Protein AF-A0AAW1B066-F1 (afdb_monomer_lite)

Foldseek 3Di:
DDDDDDDPDPPPPPPPPCDVVVVLVVQQLVLLVLVLVVVPVDVVCVVDPVSVLLSSLVSLLVCLVVCARARPVHRVDGSLPPDPPPDDPPLSNLVSVLVNLLSQLCNLPVCCSVDPPDDDPDPPSVVSNVVSVVVSVVSCVVCVVSVVVVVVVVVVSRVVVVVVVVVVVD

Organism: Crotalus adamanteus (NCBI:txid8729)

Sequence (170 aa):
MKIDSTPGSHEASKVSIRSKNCSIAFNLLQTILLWCCEIHHGKEDWETLLSSLKILLGLLKHTLAKKHLPHYFLQPLNIFNKQYKTSNHIHQPLSLEVLAHEVSAMLADATAYLVPGHESAGCSVNQDYEEKATALREYKERHWEELRELKRMEDERMYKEVETTEEKTL

InterPro domains:
  IPR046906 Mab-21-like, HhH/H2TH-like domain [PF20266] (21-86)

Secondary structure (DSSP, 8-state):
---------SSTTTTS---TTHHHHHHHHHHHHHHHHHH---GGGGSSHHHHHHHHHHHHHHHHHTT--B-SS-TT-BGGG---TTS-TTHHHHHHHHHHHHHHHHHH-HHHHHSTT---S-TTHHHHHHHHHHHHHHHHHHTHHHHHHHHHHHHHHHHHHHHHHHGGG-

Radius of gyration: 20.94 Å; chains: 1; bounding box: 61×47×55 Å

Structure (mmCIF, N/CA/C/O backbone):
data_AF-A0AAW1B066-F1
#
_entry.id   AF-A0AAW1B066-F1
#
loop_
_atom_site.group_PDB
_atom_site.id
_atom_site.type_symbol
_atom_site.label_atom_id
_atom_site.label_alt_id
_atom_site.label_comp_id
_atom_site.label_asym_id
_atom_site.label_entity_id
_atom_site.label_seq_id
_atom_site.pdbx_PDB_ins_code
_atom_site.Cartn_x
_atom_site.Cartn_y
_atom_site.Cartn_z
_atom_site.occupancy
_atom_site.B_iso_or_equiv
_atom_site.auth_seq_id
_atom_site.auth_comp_id
_atom_site.auth_asym_id
_atom_site.auth_atom_id
_atom_site.pdbx_PDB_model_num
ATOM 1 N N . MET A 1 1 ? 50.890 16.191 35.967 1.00 37.56 1 MET A N 1
ATOM 2 C CA . MET A 1 1 ? 49.674 16.531 36.730 1.00 37.56 1 MET A CA 1
ATOM 3 C C . MET A 1 1 ? 48.490 16.048 35.902 1.00 37.56 1 MET A C 1
ATOM 5 O O . MET A 1 1 ? 48.287 16.558 34.810 1.00 37.56 1 MET A O 1
ATOM 9 N N . LYS A 1 2 ? 47.834 14.968 36.346 1.00 42.00 2 LYS A N 1
ATOM 10 C CA . LYS A 1 2 ? 46.528 14.507 35.841 1.00 42.00 2 LYS A CA 1
ATOM 11 C C . LYS A 1 2 ? 45.476 15.544 36.222 1.00 42.00 2 LYS A C 1
ATOM 13 O O . LYS A 1 2 ? 45.529 15.937 37.382 1.00 42.00 2 LYS A O 1
ATOM 18 N N . ILE A 1 3 ? 44.529 15.855 35.332 1.00 39.19 3 ILE A N 1
ATOM 19 C CA . ILE A 1 3 ? 43.082 15.804 35.618 1.00 39.19 3 ILE A CA 1
ATOM 20 C C . ILE A 1 3 ? 42.357 15.409 34.319 1.00 39.19 3 ILE A C 1
ATOM 22 O O . ILE A 1 3 ? 42.585 16.000 33.266 1.00 39.19 3 ILE A O 1
ATOM 26 N N . ASP A 1 4 ? 41.542 14.362 34.437 1.00 39.16 4 ASP A N 1
ATOM 27 C CA . ASP A 1 4 ? 40.563 13.849 33.480 1.00 39.16 4 ASP A CA 1
ATOM 28 C C . ASP A 1 4 ? 39.515 14.893 33.066 1.00 39.16 4 ASP A C 1
ATOM 30 O O . ASP A 1 4 ? 39.185 15.770 33.860 1.00 39.16 4 ASP A O 1
ATOM 34 N N . SER A 1 5 ? 38.898 14.720 31.890 1.00 33.94 5 SER A N 1
ATOM 35 C CA . SER A 1 5 ? 37.462 14.989 31.672 1.00 33.94 5 SER A CA 1
ATOM 36 C C . SER A 1 5 ? 36.958 14.367 30.358 1.00 33.94 5 SER A C 1
ATOM 38 O O . SER A 1 5 ? 37.071 14.950 29.287 1.00 33.94 5 SER A O 1
ATOM 40 N N . THR A 1 6 ? 36.367 13.178 30.514 1.00 38.00 6 THR A N 1
ATOM 41 C CA . THR A 1 6 ? 35.085 12.738 29.921 1.00 38.00 6 THR A CA 1
ATOM 42 C C . THR A 1 6 ? 35.004 12.418 28.411 1.00 38.00 6 THR A C 1
ATOM 44 O O . THR A 1 6 ? 35.044 13.320 27.576 1.00 38.00 6 THR A O 1
ATOM 47 N N . PRO A 1 7 ? 34.727 11.151 28.025 1.00 37.75 7 PRO A N 1
ATOM 48 C CA . PRO A 1 7 ? 34.249 10.807 26.691 1.00 37.75 7 PRO A CA 1
ATOM 49 C C . PRO A 1 7 ? 32.730 11.030 26.651 1.00 37.75 7 PRO A C 1
ATOM 51 O O . PRO A 1 7 ? 31.969 10.298 27.276 1.00 37.75 7 PRO A O 1
ATOM 54 N N . GLY A 1 8 ? 32.270 12.067 25.956 1.00 38.50 8 GLY A N 1
ATOM 55 C CA . GLY A 1 8 ? 30.851 12.425 25.978 1.00 38.50 8 GLY A CA 1
ATOM 56 C C . GLY A 1 8 ? 30.411 13.251 24.780 1.00 38.50 8 GLY A C 1
ATOM 57 O O . GLY A 1 8 ? 30.070 14.415 24.939 1.00 38.50 8 GLY A O 1
ATOM 58 N N . SER A 1 9 ? 30.427 12.671 23.577 1.00 35.28 9 SER A N 1
ATOM 59 C CA . SER A 1 9 ? 29.613 13.174 22.447 1.00 35.28 9 SER A CA 1
ATOM 60 C C . SER A 1 9 ? 29.533 12.237 21.235 1.00 35.28 9 SER A C 1
ATOM 62 O O . SER A 1 9 ? 29.111 12.649 20.161 1.00 35.28 9 SER A O 1
ATOM 64 N N . HIS A 1 10 ? 29.898 10.959 21.372 1.00 34.88 10 HIS A N 1
ATOM 65 C CA . HIS A 1 10 ? 29.869 10.016 20.244 1.00 34.88 10 HIS A CA 1
ATOM 66 C C . HIS A 1 10 ? 28.492 9.390 19.948 1.00 34.88 10 HIS A C 1
ATOM 68 O O . HIS A 1 10 ? 28.375 8.611 19.003 1.00 34.88 10 HIS A O 1
ATOM 74 N N . GLU A 1 11 ? 27.437 9.747 20.687 1.00 32.62 11 GLU A N 1
ATOM 75 C CA . GLU A 1 11 ? 26.106 9.140 20.500 1.00 32.6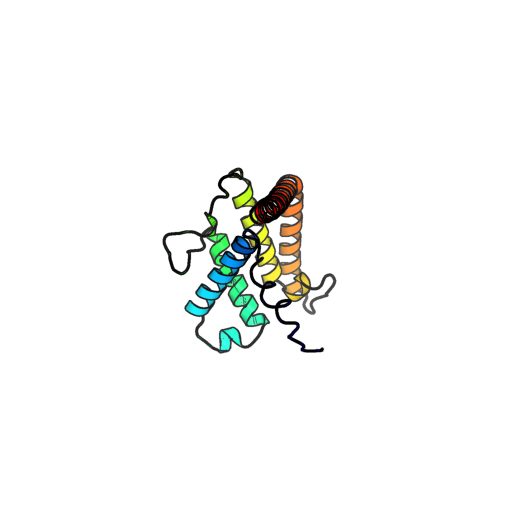2 11 GLU A CA 1
ATOM 76 C C . GLU A 1 11 ? 24.962 10.119 20.221 1.00 32.62 11 GLU A C 1
ATOM 78 O O . GLU A 1 11 ? 23.951 9.707 19.658 1.00 32.62 11 GLU A O 1
ATOM 83 N N . ALA A 1 12 ? 25.106 11.416 20.507 1.00 32.03 12 ALA A N 1
ATOM 84 C CA . ALA A 1 12 ? 23.981 12.348 20.373 1.00 32.03 12 ALA A CA 1
ATOM 85 C C . ALA A 1 12 ? 23.703 12.804 18.926 1.00 32.03 12 ALA A C 1
ATOM 87 O O . ALA A 1 12 ? 22.581 13.193 18.611 1.00 32.03 12 ALA A O 1
ATOM 88 N N . SER A 1 13 ? 24.677 12.708 18.017 1.00 31.98 13 SER A N 1
ATOM 89 C CA . SER A 1 13 ? 24.518 13.210 16.639 1.00 31.98 13 SER A CA 1
ATOM 90 C C . SER A 1 13 ? 24.154 12.135 15.611 1.00 31.98 13 SER A C 1
ATOM 92 O O . SER A 1 13 ? 23.988 12.441 14.433 1.00 31.98 13 SER A O 1
ATOM 94 N N . LYS A 1 14 ? 23.955 10.879 16.036 1.00 34.62 14 LYS A N 1
ATOM 95 C CA . LYS A 1 14 ? 23.542 9.777 15.143 1.00 34.62 14 LYS A CA 1
ATOM 96 C C . LYS A 1 14 ? 22.073 9.832 14.703 1.00 34.62 14 LYS A C 1
ATOM 98 O O . LYS A 1 14 ? 21.655 9.003 13.903 1.00 34.62 14 LYS A O 1
ATOM 103 N N . VAL A 1 15 ? 21.278 10.781 15.198 1.00 35.81 15 VAL A N 1
ATOM 104 C CA . VAL A 1 15 ? 19.809 10.718 15.070 1.00 35.81 15 VAL A CA 1
ATOM 105 C C . VAL A 1 15 ? 19.238 11.629 13.974 1.00 35.81 15 VAL A C 1
ATOM 107 O O . VAL A 1 15 ? 18.096 11.443 13.565 1.00 35.81 15 VAL A O 1
ATOM 110 N N . SER A 1 16 ? 20.014 12.559 13.409 1.00 39.66 16 SER A N 1
ATOM 111 C CA . SER A 1 16 ? 19.471 13.569 12.482 1.00 39.66 16 SER A CA 1
ATOM 112 C C . SER A 1 16 ? 19.943 13.434 11.029 1.00 39.66 16 SER A C 1
ATOM 114 O O . SER A 1 16 ? 20.050 14.429 10.316 1.00 39.66 16 SER A O 1
ATOM 116 N N . ILE A 1 17 ? 20.198 12.207 10.568 1.00 39.88 17 ILE A N 1
ATOM 117 C CA . ILE A 1 17 ? 20.490 11.897 9.158 1.00 39.88 17 ILE A CA 1
ATOM 118 C C . ILE A 1 17 ? 19.451 10.883 8.671 1.00 39.88 17 ILE A C 1
ATOM 120 O O . ILE A 1 17 ? 19.750 9.739 8.345 1.00 39.88 17 ILE A O 1
ATOM 124 N N . ARG A 1 18 ? 18.174 11.280 8.674 1.00 34.75 18 ARG A N 1
ATOM 125 C CA . ARG A 1 18 ? 17.115 10.522 7.999 1.00 34.75 18 ARG A CA 1
ATOM 126 C C . ARG A 1 18 ? 16.793 11.238 6.692 1.00 34.75 18 ARG A C 1
ATOM 128 O O . ARG A 1 18 ? 16.022 12.191 6.673 1.00 34.75 18 ARG A O 1
ATOM 135 N N . SER A 1 19 ? 17.484 10.783 5.645 1.00 37.19 19 SER A N 1
ATOM 136 C CA . SER A 1 19 ? 17.321 11.082 4.213 1.00 37.19 19 SER A CA 1
ATOM 137 C C . SER A 1 19 ? 15.940 11.647 3.847 1.00 37.19 19 SER A C 1
ATOM 139 O O . SER A 1 19 ? 14.900 11.077 4.195 1.00 37.19 19 SER A O 1
ATOM 141 N N . LYS A 1 20 ? 15.913 12.760 3.103 1.00 41.53 20 LYS A N 1
ATOM 142 C CA . LYS A 1 20 ? 14.676 13.452 2.701 1.00 41.53 20 LYS A CA 1
ATOM 143 C C . LYS A 1 20 ? 13.821 12.642 1.720 1.00 41.53 20 LYS A C 1
ATOM 145 O O . LYS A 1 20 ? 12.664 12.993 1.509 1.00 41.53 20 LYS A O 1
ATOM 150 N N . ASN A 1 21 ? 14.306 11.508 1.220 1.00 42.56 21 ASN A N 1
ATOM 151 C CA . ASN A 1 21 ? 13.492 10.585 0.428 1.00 42.56 21 ASN A CA 1
ATOM 152 C C . ASN A 1 21 ? 12.981 9.388 1.233 1.00 42.56 21 ASN A C 1
ATOM 154 O O . ASN A 1 21 ? 11.839 8.965 1.036 1.00 42.56 21 ASN A O 1
ATOM 158 N N . CYS A 1 22 ? 13.719 8.975 2.272 1.00 41.47 22 CYS A N 1
ATOM 159 C CA . CYS A 1 22 ? 13.106 8.296 3.412 1.00 41.47 22 CYS A CA 1
ATOM 160 C C . CYS A 1 22 ? 11.948 9.142 3.955 1.00 41.47 22 CYS A C 1
ATOM 162 O O . CYS A 1 22 ? 10.942 8.571 4.336 1.00 41.47 22 CYS A O 1
ATOM 164 N N . SER A 1 23 ? 12.027 10.480 3.903 1.00 45.62 23 SER A N 1
ATOM 165 C CA . SER A 1 23 ? 10.920 11.361 4.292 1.00 45.62 23 SER A CA 1
ATOM 166 C C . SER A 1 23 ? 9.656 11.152 3.453 1.00 45.62 23 SER A C 1
ATOM 168 O O . SER A 1 23 ? 8.590 11.263 4.023 1.00 45.62 23 SER A O 1
ATOM 170 N N . ILE A 1 24 ? 9.675 10.801 2.159 1.00 50.91 24 ILE A N 1
ATOM 171 C CA . ILE 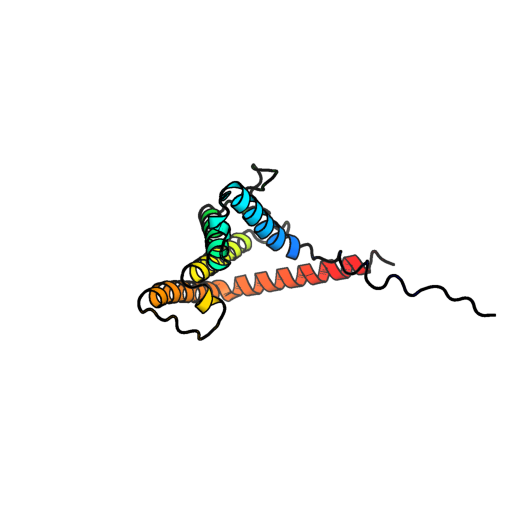A 1 24 ? 8.412 10.617 1.402 1.00 50.91 24 ILE A CA 1
ATOM 172 C C . ILE A 1 24 ? 7.705 9.321 1.812 1.00 50.91 24 ILE A C 1
ATOM 174 O O . ILE A 1 24 ? 6.533 9.369 2.183 1.00 50.91 24 ILE A O 1
ATOM 178 N N . ALA A 1 25 ? 8.415 8.189 1.812 1.00 58.47 25 ALA A N 1
ATOM 179 C CA . ALA A 1 25 ? 7.869 6.913 2.285 1.00 58.47 25 ALA A CA 1
ATOM 180 C C . ALA A 1 25 ? 7.496 6.974 3.779 1.00 58.47 25 ALA A C 1
ATOM 182 O O . ALA A 1 25 ? 6.455 6.465 4.190 1.00 58.47 25 ALA A O 1
ATOM 183 N N . PHE A 1 26 ? 8.305 7.667 4.584 1.00 60.44 26 PHE A N 1
ATOM 184 C CA . PHE A 1 26 ? 8.040 7.914 5.999 1.00 60.44 26 PHE A CA 1
ATOM 185 C C . PHE A 1 26 ? 6.828 8.826 6.205 1.00 60.44 26 PHE A C 1
ATOM 187 O O . PHE A 1 26 ? 5.954 8.462 6.977 1.00 60.44 26 PHE A O 1
ATOM 194 N N . ASN A 1 27 ? 6.703 9.940 5.478 1.00 69.19 27 ASN A N 1
ATOM 195 C CA . ASN A 1 27 ? 5.554 10.850 5.568 1.00 69.19 27 ASN A CA 1
ATOM 196 C C . ASN A 1 27 ? 4.263 10.161 5.104 1.00 69.19 27 ASN A C 1
ATOM 198 O O . ASN A 1 27 ? 3.197 10.416 5.662 1.00 69.19 27 ASN A O 1
ATOM 202 N N . LEU A 1 28 ? 4.345 9.288 4.093 1.00 79.69 28 LEU A N 1
ATOM 203 C CA . LEU A 1 28 ? 3.215 8.503 3.598 1.00 79.69 28 LEU A CA 1
ATOM 204 C C . LEU A 1 28 ? 2.745 7.511 4.665 1.00 79.69 28 LEU A C 1
ATOM 206 O O . LEU A 1 28 ? 1.573 7.535 5.034 1.00 79.69 28 LEU A O 1
ATOM 210 N N . LEU A 1 29 ? 3.658 6.711 5.223 1.00 83.38 29 LEU A N 1
ATOM 211 C CA . LEU A 1 29 ? 3.329 5.758 6.284 1.00 83.38 29 LEU A CA 1
ATOM 212 C C . LEU A 1 29 ? 2.839 6.462 7.555 1.00 83.38 29 LEU A C 1
ATOM 214 O O . LEU A 1 29 ? 1.850 6.039 8.142 1.00 83.38 29 LEU A O 1
ATOM 218 N N . GLN A 1 30 ? 3.482 7.561 7.956 1.00 86.56 30 GLN A N 1
ATOM 219 C CA . GLN A 1 30 ? 3.042 8.382 9.083 1.00 86.56 30 GLN A CA 1
ATOM 220 C C . GLN A 1 30 ? 1.632 8.926 8.869 1.00 86.56 30 GLN A C 1
ATOM 222 O O . GLN A 1 30 ? 0.814 8.863 9.778 1.00 86.56 30 GLN A O 1
ATOM 227 N N . THR A 1 31 ? 1.325 9.432 7.673 1.00 88.69 31 THR A N 1
ATOM 228 C CA . THR A 1 31 ? -0.011 9.964 7.386 1.00 88.69 31 THR A CA 1
ATOM 229 C C . THR A 1 31 ? -1.064 8.861 7.398 1.00 88.69 31 THR A C 1
ATOM 231 O O . THR A 1 31 ? -2.136 9.062 7.957 1.00 88.69 31 THR A O 1
ATOM 234 N N . ILE A 1 32 ? -0.756 7.686 6.843 1.00 91.06 32 ILE A N 1
ATOM 235 C CA . ILE A 1 32 ? -1.637 6.515 6.916 1.00 91.06 32 ILE A CA 1
ATOM 236 C C . ILE A 1 32 ? -1.871 6.095 8.370 1.00 91.06 32 ILE A C 1
ATOM 238 O O . ILE A 1 32 ? -3.017 5.897 8.751 1.00 91.06 32 ILE A O 1
ATOM 242 N N . LEU A 1 33 ? -0.822 6.027 9.194 1.00 90.81 33 LEU A N 1
ATOM 243 C CA . LEU A 1 33 ? -0.940 5.700 10.619 1.00 90.81 33 LEU A CA 1
ATOM 244 C C . LEU A 1 33 ? -1.839 6.694 11.357 1.00 90.81 33 LEU A C 1
ATOM 246 O O . LEU A 1 33 ? -2.733 6.277 12.085 1.00 90.81 33 LEU A O 1
ATOM 250 N N . LEU A 1 34 ? -1.634 7.996 11.138 1.00 91.69 34 LEU A N 1
ATOM 251 C CA . LEU A 1 34 ? -2.451 9.041 11.755 1.00 91.69 34 LEU A CA 1
ATOM 252 C C . LEU A 1 34 ? -3.930 8.897 11.370 1.00 91.69 34 LEU A C 1
ATOM 254 O O . LEU A 1 34 ? -4.792 8.918 12.243 1.00 91.69 34 LEU A O 1
ATOM 258 N N . TRP A 1 35 ? -4.225 8.674 10.087 1.00 92.75 35 TRP A N 1
ATOM 259 C CA . TRP A 1 35 ? -5.597 8.433 9.638 1.00 92.75 35 TRP A CA 1
ATOM 260 C C . TRP A 1 35 ? -6.186 7.131 10.174 1.00 92.75 35 TRP A C 1
ATOM 262 O O . TRP A 1 35 ? -7.360 7.108 10.526 1.00 92.75 35 TRP A O 1
ATOM 272 N N . CYS A 1 36 ? -5.409 6.051 10.266 1.00 91.56 36 CYS A N 1
ATOM 273 C CA . CYS A 1 36 ? -5.912 4.821 10.862 1.00 91.56 36 CYS A CA 1
ATOM 274 C C . CYS A 1 36 ? -6.271 5.023 12.335 1.00 91.56 36 CYS A C 1
ATOM 276 O O . CYS A 1 36 ? -7.330 4.562 12.738 1.00 91.56 36 CYS A O 1
ATOM 278 N N . CYS A 1 37 ? -5.451 5.731 13.117 1.00 89.31 37 CYS A N 1
ATOM 279 C CA . CYS A 1 37 ? -5.777 6.054 14.509 1.00 89.31 37 CYS A CA 1
ATOM 280 C C . CYS A 1 37 ? -7.038 6.927 14.625 1.00 89.31 37 CYS A C 1
ATOM 282 O O . CYS A 1 37 ? -7.823 6.742 15.547 1.00 89.31 37 CYS A O 1
ATOM 284 N N . GLU A 1 38 ? -7.250 7.849 13.681 1.00 89.50 38 GLU A N 1
ATOM 285 C CA . GLU A 1 38 ? -8.439 8.711 13.630 1.00 89.50 38 GLU A CA 1
ATOM 286 C C . GLU A 1 38 ? -9.713 7.952 13.212 1.00 89.50 38 GLU A C 1
ATOM 288 O O . GLU A 1 38 ? -10.815 8.366 13.556 1.00 89.50 38 GLU A O 1
ATOM 293 N N . ILE A 1 39 ? -9.598 6.846 12.472 1.00 89.94 39 ILE A N 1
ATOM 294 C CA . ILE A 1 39 ? -10.750 6.048 12.011 1.00 89.94 39 ILE A CA 1
ATOM 295 C C . ILE A 1 39 ? -11.045 4.882 12.968 1.00 89.94 39 ILE A C 1
ATOM 297 O O . ILE A 1 39 ? -12.206 4.568 13.222 1.00 89.94 39 ILE A O 1
ATOM 301 N N . HIS A 1 40 ? -10.003 4.248 13.507 1.00 86.56 40 HIS A N 1
ATOM 302 C CA . HIS A 1 40 ? -10.070 3.029 14.314 1.00 86.56 40 HIS A CA 1
ATOM 303 C C . HIS A 1 40 ? -9.669 3.324 15.759 1.00 86.56 40 HIS A C 1
ATOM 305 O O . HIS A 1 40 ? -8.497 3.258 16.132 1.00 86.56 40 HIS A O 1
ATOM 311 N N . HIS A 1 41 ? -10.660 3.684 16.575 1.00 82.75 41 HIS A N 1
ATOM 312 C CA . HIS A 1 41 ? -10.454 4.070 17.978 1.00 82.75 41 HIS A CA 1
ATOM 313 C C . HIS A 1 41 ? -10.523 2.868 18.929 1.00 82.75 41 HIS A C 1
ATOM 315 O O . HIS A 1 41 ? -10.167 2.979 20.102 1.00 82.75 41 HIS A O 1
ATOM 321 N N . GLY A 1 42 ? -11.011 1.721 18.447 1.00 82.88 42 GLY A N 1
ATOM 322 C CA . GLY A 1 42 ? -11.185 0.521 19.251 1.00 82.88 42 GLY A CA 1
ATOM 323 C C . GLY A 1 42 ? -9.844 -0.127 19.571 1.00 82.88 42 GLY A C 1
ATOM 324 O O . GLY A 1 42 ? -9.013 -0.334 18.697 1.00 82.88 42 GLY A O 1
ATOM 325 N N . LYS A 1 43 ? -9.625 -0.517 20.829 1.00 79.88 43 LYS A N 1
ATOM 326 C CA . LYS A 1 43 ? -8.429 -1.294 21.198 1.00 79.88 43 LYS A CA 1
ATOM 327 C C . LYS A 1 43 ? -8.377 -2.647 20.473 1.00 79.88 43 LYS A C 1
ATOM 329 O O . LYS A 1 43 ? -7.293 -3.130 20.167 1.00 79.88 43 LYS A O 1
ATOM 334 N N . GLU A 1 44 ? -9.545 -3.220 20.194 1.00 81.69 44 GLU A N 1
ATOM 335 C CA . GLU A 1 44 ? -9.730 -4.483 19.468 1.00 81.69 44 GLU A CA 1
ATOM 336 C C . GLU A 1 44 ? -9.166 -4.414 18.038 1.00 81.69 44 GLU A C 1
ATOM 338 O O . GLU A 1 44 ? -8.558 -5.371 17.560 1.00 81.69 44 GLU A O 1
ATOM 343 N N . ASP A 1 45 ? -9.263 -3.248 17.390 1.00 79.56 45 ASP A N 1
ATOM 344 C CA . ASP A 1 45 ? -8.716 -3.006 16.050 1.00 79.56 45 ASP A CA 1
ATOM 345 C C . ASP A 1 45 ? -7.183 -3.191 16.017 1.00 79.56 45 ASP A C 1
ATOM 347 O O . ASP A 1 45 ? -6.609 -3.678 15.041 1.00 79.56 45 ASP A O 1
ATOM 351 N N . TRP A 1 46 ? -6.520 -2.871 17.130 1.00 86.88 46 TRP A N 1
ATOM 352 C CA . TRP A 1 46 ? -5.063 -2.865 17.281 1.00 86.88 46 TRP A CA 1
ATOM 353 C C . TRP A 1 46 ? -4.530 -4.025 18.127 1.00 86.88 46 TRP A C 1
ATOM 355 O O . TRP A 1 46 ? -3.351 -4.049 18.481 1.00 86.88 46 TRP A O 1
ATOM 365 N N . GLU A 1 47 ? -5.386 -4.984 18.483 1.00 88.88 47 GLU A N 1
ATOM 366 C CA . GLU A 1 47 ? -5.056 -6.022 19.464 1.00 88.88 47 GLU A CA 1
ATOM 367 C C . GLU A 1 47 ? -3.964 -6.973 18.969 1.00 88.88 47 GLU A C 1
ATOM 369 O O . GLU A 1 47 ? -3.094 -7.393 19.734 1.00 88.88 47 GLU A O 1
ATOM 374 N N . THR A 1 48 ? -3.981 -7.293 17.674 1.00 89.81 48 THR A N 1
ATOM 375 C CA . THR A 1 48 ? -2.987 -8.177 17.064 1.00 89.81 48 THR A CA 1
ATOM 376 C C . THR A 1 48 ? -2.204 -7.461 15.975 1.00 89.81 48 THR A C 1
ATOM 378 O O . THR A 1 48 ? -2.709 -6.559 15.298 1.00 89.81 48 THR A O 1
ATOM 381 N N . LEU A 1 49 ? -0.965 -7.910 15.757 1.00 88.50 49 LEU A N 1
ATOM 382 C CA . LEU A 1 49 ? -0.129 -7.414 14.665 1.00 88.50 49 LEU A CA 1
ATOM 383 C C . LEU A 1 49 ? -0.804 -7.624 13.301 1.00 88.50 49 LEU A C 1
ATOM 385 O O . LEU A 1 49 ? -0.762 -6.735 12.455 1.00 88.50 49 LEU A O 1
ATOM 389 N N . LEU A 1 50 ? -1.460 -8.771 13.098 1.00 86.19 50 LEU A N 1
ATOM 390 C CA . LEU A 1 50 ? -2.138 -9.084 11.841 1.00 86.19 50 LEU A CA 1
ATOM 391 C C . LEU A 1 50 ? -3.363 -8.187 11.617 1.00 86.19 50 LEU A C 1
ATOM 393 O O . LEU A 1 50 ? -3.556 -7.703 10.504 1.00 86.19 50 LEU A O 1
ATOM 397 N N . SER A 1 51 ? -4.165 -7.937 12.656 1.00 86.81 51 SER A N 1
ATOM 398 C CA . SER A 1 51 ? -5.306 -7.010 12.592 1.00 86.81 51 SER A CA 1
ATOM 399 C C . SER A 1 51 ? -4.836 -5.590 12.273 1.00 86.81 51 SER A C 1
ATOM 401 O O . SER A 1 51 ? -5.318 -4.977 11.321 1.00 86.81 51 SER A O 1
ATOM 403 N N . SER A 1 52 ? -3.805 -5.127 12.986 1.00 90.88 52 SER A N 1
ATOM 404 C CA . SER A 1 52 ? -3.189 -3.813 12.779 1.00 90.88 52 SER A CA 1
ATOM 405 C C . SER A 1 52 ? -2.669 -3.655 11.348 1.00 90.88 52 SER A C 1
ATOM 407 O O . SER A 1 52 ? -2.911 -2.645 10.688 1.00 90.88 52 SER A O 1
ATOM 409 N N . LEU A 1 53 ? -1.987 -4.682 10.830 1.00 89.94 53 LEU A N 1
ATOM 410 C CA . LEU A 1 53 ? -1.474 -4.695 9.464 1.00 89.94 53 LEU A CA 1
ATOM 411 C C . LEU A 1 53 ? -2.609 -4.654 8.433 1.00 89.94 53 LEU A C 1
ATOM 413 O O . LEU A 1 53 ? -2.532 -3.885 7.477 1.00 89.94 53 LEU A O 1
ATOM 417 N N . LYS A 1 54 ? -3.681 -5.431 8.633 1.00 89.50 54 LYS A N 1
ATOM 418 C CA . LYS A 1 54 ? -4.854 -5.430 7.742 1.00 89.50 54 LYS A CA 1
ATOM 419 C C . LYS A 1 54 ? -5.530 -4.064 7.680 1.00 89.50 54 LYS A C 1
ATOM 421 O O . LYS A 1 54 ? -5.908 -3.639 6.592 1.00 89.50 54 LYS A O 1
ATOM 426 N N . ILE A 1 55 ? -5.642 -3.364 8.806 1.00 92.12 55 ILE A N 1
ATOM 427 C CA . ILE A 1 55 ? -6.198 -2.006 8.859 1.00 92.12 55 ILE A CA 1
ATOM 428 C C . ILE A 1 55 ? -5.327 -1.032 8.067 1.00 92.12 55 ILE A C 1
ATOM 430 O O . ILE A 1 55 ? -5.829 -0.320 7.194 1.00 92.12 55 ILE A O 1
ATOM 434 N N . LEU A 1 56 ? -4.016 -1.042 8.322 1.00 92.94 56 LEU A N 1
ATOM 435 C CA . LEU A 1 56 ? -3.068 -0.159 7.643 1.00 92.94 56 LEU A CA 1
ATOM 436 C C . LEU A 1 56 ? -3.065 -0.389 6.131 1.00 92.94 56 LEU A C 1
ATOM 438 O O . LEU A 1 56 ? -3.199 0.555 5.350 1.00 92.94 56 LEU A O 1
ATOM 442 N N . LEU A 1 57 ? -2.954 -1.650 5.712 1.00 92.69 57 LEU A N 1
ATOM 443 C CA . LEU A 1 57 ? -2.967 -2.024 4.302 1.00 92.69 57 LEU A CA 1
ATOM 444 C C . LEU A 1 57 ? -4.332 -1.768 3.654 1.00 92.69 57 LEU A C 1
ATOM 446 O O . LEU A 1 57 ? -4.385 -1.360 2.497 1.00 92.69 57 LEU A O 1
ATOM 450 N N . GLY A 1 58 ? -5.434 -1.955 4.384 1.00 93.31 58 GLY A N 1
ATOM 451 C CA . GLY A 1 58 ? -6.786 -1.662 3.912 1.00 93.31 58 GLY A CA 1
ATOM 452 C C . GLY A 1 58 ? -6.981 -0.177 3.610 1.00 93.31 58 GLY A C 1
ATOM 453 O O . GLY A 1 58 ? -7.447 0.178 2.522 1.00 93.31 58 GLY A O 1
ATOM 454 N N . LEU A 1 59 ? -6.551 0.700 4.523 1.00 93.94 59 LEU A N 1
ATOM 455 C CA . LEU A 1 59 ? -6.595 2.144 4.298 1.00 93.94 59 LEU A CA 1
ATOM 456 C C . LEU A 1 59 ? -5.657 2.565 3.159 1.00 93.94 59 LEU A C 1
ATOM 458 O O . LEU A 1 59 ? -6.033 3.364 2.295 1.00 93.94 59 LEU A O 1
ATOM 462 N N . LEU A 1 60 ? -4.449 2.002 3.110 1.00 92.94 60 LEU A N 1
ATOM 463 C CA . LEU A 1 60 ? -3.500 2.278 2.037 1.00 92.94 60 LEU A CA 1
ATOM 464 C C . LEU A 1 60 ? -4.053 1.842 0.670 1.00 92.94 60 LEU A C 1
ATOM 466 O O . LEU A 1 60 ? -4.030 2.623 -0.277 1.00 92.94 60 LEU A O 1
ATOM 470 N N . LYS A 1 61 ? -4.655 0.653 0.567 1.00 93.62 61 LYS A N 1
ATOM 471 C CA . LYS A 1 61 ? -5.338 0.192 -0.652 1.00 93.62 61 LYS A CA 1
ATOM 472 C C . LYS A 1 61 ? -6.447 1.154 -1.072 1.00 93.62 61 LYS A C 1
ATOM 474 O O . LYS A 1 61 ? -6.553 1.497 -2.248 1.00 93.62 61 LYS A O 1
ATOM 479 N N . HIS A 1 62 ? -7.260 1.609 -0.118 1.00 92.88 62 HIS A N 1
ATOM 480 C CA . HIS A 1 62 ? -8.354 2.537 -0.390 1.00 92.88 62 HIS A CA 1
ATOM 481 C C . HIS A 1 62 ? -7.856 3.879 -0.943 1.00 92.88 62 HIS A C 1
ATOM 483 O O . HIS A 1 62 ? -8.392 4.394 -1.926 1.00 92.88 62 HIS A O 1
ATOM 489 N N . THR A 1 63 ? -6.812 4.440 -0.332 1.00 91.94 63 THR A N 1
ATOM 490 C CA . THR A 1 63 ? -6.224 5.715 -0.765 1.00 91.94 63 THR A CA 1
ATOM 491 C C . THR A 1 63 ? -5.553 5.585 -2.131 1.00 91.94 63 THR A C 1
ATOM 493 O O . THR A 1 63 ? -5.730 6.464 -2.978 1.00 91.94 63 THR A O 1
ATOM 496 N N . LEU A 1 64 ? -4.856 4.472 -2.396 1.00 90.31 64 LEU A N 1
ATOM 497 C CA . LEU A 1 64 ? -4.235 4.173 -3.693 1.00 90.31 64 LEU A CA 1
ATOM 498 C C . LEU A 1 64 ? -5.268 4.046 -4.813 1.00 90.31 64 LEU A C 1
ATOM 500 O O . LEU A 1 64 ? -5.104 4.674 -5.857 1.00 90.31 64 LEU A O 1
ATOM 504 N N . ALA A 1 65 ? -6.375 3.336 -4.573 1.00 90.06 65 ALA A N 1
ATOM 505 C CA . ALA A 1 65 ? -7.467 3.221 -5.541 1.00 90.06 65 ALA A CA 1
ATOM 506 C C . ALA A 1 65 ? -8.075 4.589 -5.902 1.00 90.06 65 ALA A C 1
ATOM 508 O O . ALA A 1 65 ? -8.430 4.837 -7.052 1.00 90.06 65 ALA A O 1
ATOM 509 N N . LYS A 1 66 ? -8.149 5.506 -4.929 1.00 89.81 66 LYS A N 1
ATOM 510 C CA . LYS A 1 66 ? -8.606 6.888 -5.142 1.00 89.81 66 LYS A CA 1
ATOM 511 C C . LYS A 1 66 ? -7.525 7.819 -5.694 1.00 89.81 66 LYS A C 1
ATOM 513 O O . LYS A 1 66 ? -7.824 8.977 -5.975 1.00 89.81 66 LYS A O 1
ATOM 518 N N . LYS A 1 67 ? -6.275 7.352 -5.805 1.00 87.25 67 LYS A N 1
ATOM 519 C CA . LYS A 1 67 ? -5.084 8.166 -6.109 1.00 87.25 67 LYS A CA 1
ATOM 520 C C . LYS A 1 67 ? -5.010 9.419 -5.224 1.00 87.25 67 LYS A C 1
ATOM 522 O O . LYS A 1 67 ? -4.537 10.480 -5.635 1.00 87.25 67 LYS A O 1
ATOM 527 N N . HIS A 1 68 ? -5.476 9.285 -3.982 1.00 88.81 68 HIS A N 1
ATOM 528 C CA . HIS A 1 68 ? -5.640 10.396 -3.062 1.00 88.81 68 HIS A CA 1
ATOM 529 C C . HIS A 1 68 ? -5.361 9.982 -1.618 1.00 88.81 68 HIS A C 1
ATOM 531 O O . HIS A 1 68 ? -6.118 9.217 -1.020 1.00 88.81 68 HIS A O 1
ATOM 537 N N . LEU A 1 69 ? -4.293 10.549 -1.057 1.00 89.56 69 LEU A N 1
ATOM 538 C CA . LEU A 1 69 ? -3.971 10.496 0.362 1.00 89.56 69 LEU A CA 1
ATOM 539 C C . LEU A 1 69 ? -3.953 11.929 0.907 1.00 89.56 69 LEU A C 1
ATOM 541 O O . LEU A 1 69 ? -2.981 12.652 0.660 1.00 89.56 69 LEU A O 1
ATOM 545 N N . PRO A 1 70 ? -5.005 12.365 1.618 1.00 87.62 70 PRO A N 1
ATOM 546 C CA . PRO A 1 70 ? -5.046 13.705 2.177 1.00 87.62 70 PRO A CA 1
ATOM 547 C C . PRO A 1 70 ? -3.992 13.844 3.273 1.00 87.62 70 PRO A C 1
ATOM 549 O O . PRO A 1 70 ? -3.826 12.968 4.125 1.00 87.62 70 PRO A O 1
ATOM 552 N N . HIS A 1 71 ? -3.277 14.961 3.268 1.00 86.69 71 HIS A N 1
ATOM 553 C CA . HIS A 1 71 ? -2.350 15.284 4.339 1.00 86.69 71 HIS A CA 1
ATOM 554 C C . HIS A 1 71 ? -3.119 15.505 5.642 1.00 86.69 71 HIS A C 1
ATOM 556 O O . HIS A 1 71 ? -4.085 16.264 5.669 1.00 86.69 71 HIS A O 1
ATOM 562 N N . TYR A 1 72 ? -2.651 14.896 6.733 1.00 85.62 72 TYR A N 1
ATOM 563 C CA . TYR A 1 72 ? -3.381 14.864 8.004 1.00 85.62 72 TYR A CA 1
ATOM 564 C C . TYR A 1 72 ? -3.755 16.264 8.528 1.00 85.62 72 TYR A C 1
ATOM 566 O O . TYR A 1 72 ? -4.914 16.543 8.809 1.00 85.62 72 TYR A O 1
ATOM 574 N N . PHE A 1 73 ? -2.790 17.190 8.564 1.00 84.19 73 PHE A N 1
ATOM 575 C CA . PHE A 1 73 ? -3.018 18.573 9.020 1.00 84.19 73 PHE A CA 1
ATOM 576 C C . PHE A 1 73 ? -3.454 19.549 7.917 1.00 84.19 73 PHE A C 1
ATOM 578 O O . PHE A 1 73 ? -3.913 20.647 8.207 1.00 84.19 73 PHE A O 1
ATOM 585 N N . LEU A 1 74 ? -3.262 19.184 6.648 1.00 82.94 74 LEU A N 1
ATOM 586 C CA . LEU A 1 74 ? -3.448 20.074 5.497 1.00 82.94 74 LEU A CA 1
ATOM 587 C C . LEU A 1 74 ? -4.321 19.347 4.481 1.00 82.94 74 LEU A C 1
ATOM 589 O O . LEU A 1 74 ? -3.871 19.038 3.385 1.00 82.94 74 LEU A O 1
ATOM 593 N N . GLN A 1 75 ? -5.560 19.043 4.861 1.00 78.38 75 GLN A N 1
ATOM 594 C CA . GLN A 1 75 ? -6.463 18.170 4.102 1.00 78.38 75 GLN A CA 1
ATOM 595 C C . GLN A 1 75 ? -6.593 18.481 2.594 1.00 78.38 75 GLN A C 1
ATOM 597 O O . GLN A 1 75 ? -6.684 17.530 1.819 1.00 78.38 75 GLN A O 1
ATOM 602 N N . PRO A 1 76 ? -6.536 19.747 2.124 1.00 79.38 76 PRO A N 1
ATOM 603 C CA . PRO A 1 76 ? -6.554 20.040 0.687 1.00 79.38 76 PRO A CA 1
ATOM 604 C C . PRO A 1 76 ? -5.336 19.502 -0.084 1.00 79.38 76 PRO A C 1
ATOM 606 O O . PRO A 1 76 ? -5.361 19.413 -1.312 1.00 79.38 76 PRO A O 1
ATOM 609 N N . LEU A 1 77 ? -4.248 19.168 0.613 1.00 81.19 77 LEU A N 1
ATOM 610 C CA . LEU A 1 77 ? -3.008 18.685 0.027 1.00 81.19 77 LEU A CA 1
ATOM 611 C C . LEU A 1 77 ? -3.037 17.161 -0.110 1.00 81.19 77 LEU A C 1
ATOM 613 O O . LEU A 1 77 ? -3.075 16.432 0.876 1.00 81.19 77 LEU A O 1
ATOM 617 N N . ASN A 1 78 ? -2.946 16.679 -1.349 1.00 84.56 78 ASN A N 1
ATOM 618 C CA . ASN A 1 78 ? -2.786 15.259 -1.645 1.00 84.56 78 ASN A CA 1
ATOM 619 C C . ASN A 1 78 ? -1.300 14.876 -1.629 1.00 84.56 78 ASN A C 1
ATOM 621 O O . ASN A 1 78 ? -0.529 15.330 -2.477 1.00 84.56 78 ASN A O 1
ATOM 625 N N . ILE A 1 79 ? -0.910 13.998 -0.707 1.00 81.81 79 ILE A N 1
ATOM 626 C CA . ILE A 1 79 ? 0.464 13.498 -0.580 1.00 81.81 79 ILE A CA 1
ATOM 627 C C . ILE A 1 79 ? 0.890 12.744 -1.837 1.00 81.81 79 ILE A C 1
ATOM 629 O O . ILE A 1 79 ? 2.031 12.890 -2.277 1.00 81.81 79 ILE A O 1
ATOM 633 N N . PHE A 1 80 ? -0.027 12.008 -2.469 1.00 82.00 80 PHE A N 1
ATOM 634 C CA . PHE A 1 80 ? 0.281 11.289 -3.703 1.00 82.00 80 PHE A CA 1
ATOM 635 C C . PHE A 1 80 ? 0.555 12.212 -4.878 1.00 82.00 80 PHE A C 1
ATOM 637 O O . PHE A 1 80 ? 1.200 11.761 -5.809 1.00 82.00 80 PHE A O 1
ATOM 644 N N . ASN A 1 81 ? 0.144 13.486 -4.823 1.00 75.38 81 ASN A N 1
ATOM 645 C CA . ASN A 1 81 ? 0.395 14.483 -5.866 1.00 75.38 81 ASN A CA 1
ATOM 646 C C . ASN A 1 81 ? 1.666 15.304 -5.626 1.00 75.38 81 ASN A C 1
ATOM 648 O O . ASN A 1 81 ? 1.911 16.255 -6.368 1.00 75.38 81 ASN A O 1
ATOM 652 N N . LYS A 1 82 ? 2.479 14.986 -4.609 1.00 66.44 82 LYS A N 1
ATOM 653 C CA . LYS A 1 82 ? 3.712 15.729 -4.331 1.00 66.44 82 LYS A CA 1
ATOM 654 C C . LYS A 1 82 ? 4.719 15.476 -5.459 1.00 66.44 82 LYS A C 1
ATOM 656 O O . LYS A 1 82 ? 5.474 14.512 -5.434 1.00 66.44 82 LYS A O 1
ATOM 661 N N . GLN A 1 83 ? 4.668 16.328 -6.481 1.00 57.25 83 GLN A N 1
ATOM 662 C CA . GLN A 1 83 ? 5.510 16.250 -7.669 1.00 57.25 83 GLN A CA 1
ATOM 663 C C . GLN A 1 83 ? 6.978 16.278 -7.243 1.00 57.25 83 GLN A C 1
ATOM 665 O O . GLN A 1 83 ? 7.408 17.192 -6.529 1.00 57.25 83 GLN A O 1
ATOM 670 N N . TYR A 1 84 ? 7.774 15.319 -7.712 1.00 52.75 84 TYR A N 1
ATOM 671 C CA . TYR A 1 84 ? 9.208 15.551 -7.767 1.00 52.75 84 TYR A CA 1
ATOM 672 C C . TYR A 1 84 ? 9.399 16.696 -8.760 1.00 52.75 84 TYR A C 1
ATOM 674 O O . TYR A 1 84 ? 9.042 16.563 -9.928 1.00 52.75 84 TYR A O 1
ATOM 682 N N . LYS A 1 85 ? 9.955 17.824 -8.310 1.00 45.06 85 LYS A N 1
ATOM 683 C CA . LYS A 1 85 ? 10.193 19.021 -9.141 1.00 45.06 85 LYS A CA 1
ATOM 684 C C . LYS A 1 85 ? 11.045 18.758 -10.398 1.00 45.06 85 LYS A C 1
ATOM 686 O O . LYS A 1 85 ? 11.235 19.666 -11.196 1.00 45.06 85 LYS A O 1
ATOM 691 N N . THR A 1 86 ? 11.569 17.545 -10.560 1.00 47.53 86 THR A N 1
ATOM 692 C CA . THR A 1 86 ? 12.461 17.132 -11.643 1.00 47.53 86 THR A CA 1
ATOM 693 C C . THR A 1 86 ? 12.114 15.786 -12.290 1.00 47.53 86 THR A C 1
ATOM 695 O O . THR A 1 86 ? 12.831 15.392 -13.202 1.00 47.53 86 THR A O 1
ATOM 698 N N . SER A 1 87 ? 11.062 15.060 -11.876 1.00 50.12 87 SER A N 1
ATOM 699 C CA . SER A 1 87 ? 10.749 13.759 -12.500 1.00 50.12 87 SER A CA 1
ATOM 700 C C . SER A 1 87 ? 9.631 13.881 -13.525 1.00 50.12 87 SER A C 1
ATOM 702 O O . SER A 1 87 ? 8.592 14.470 -13.228 1.00 50.12 87 SER A O 1
ATOM 704 N N . ASN A 1 88 ? 9.799 13.237 -14.681 1.00 52.22 88 ASN A N 1
ATOM 705 C CA . ASN A 1 88 ? 8.740 13.064 -15.67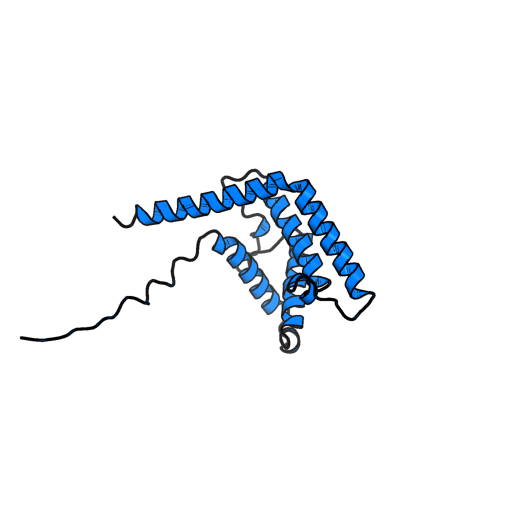4 1.00 52.22 88 ASN A CA 1
ATOM 706 C C . ASN A 1 88 ? 7.424 12.603 -15.019 1.00 52.22 88 ASN A C 1
ATOM 708 O O . ASN A 1 88 ? 7.427 11.718 -14.158 1.00 52.22 88 ASN A O 1
ATOM 712 N N . HIS A 1 89 ? 6.297 13.153 -15.483 1.00 59.16 89 HIS A N 1
ATOM 713 C CA . HIS A 1 89 ? 4.932 12.860 -15.009 1.00 59.16 89 HIS A CA 1
ATOM 714 C C . HIS A 1 89 ? 4.514 11.376 -15.100 1.00 59.16 89 HIS A C 1
ATOM 716 O O . HIS A 1 89 ? 3.442 11.008 -14.631 1.00 59.16 89 HIS A O 1
ATOM 722 N N . ILE A 1 90 ? 5.353 10.525 -15.693 1.00 61.09 90 ILE A N 1
ATOM 723 C CA . ILE A 1 90 ? 5.112 9.101 -15.948 1.00 61.09 90 ILE A CA 1
ATOM 724 C C . ILE A 1 90 ? 5.471 8.237 -14.725 1.00 61.09 90 ILE A C 1
ATOM 726 O O . ILE A 1 90 ? 4.827 7.225 -14.458 1.00 61.09 90 ILE A O 1
ATOM 730 N N . HIS A 1 91 ? 6.460 8.648 -13.930 1.00 63.44 91 HIS A N 1
ATOM 731 C CA . HIS A 1 91 ? 7.048 7.784 -12.903 1.00 63.44 91 HIS A CA 1
ATOM 732 C C . HIS A 1 91 ? 6.262 7.730 -11.585 1.00 63.44 91 HIS A C 1
ATOM 734 O O . HIS A 1 91 ? 6.268 6.716 -10.892 1.00 63.44 91 HIS A O 1
ATOM 740 N N . GLN A 1 92 ? 5.571 8.814 -11.235 1.00 69.31 92 GLN A N 1
ATOM 741 C CA . GLN A 1 92 ? 4.725 8.883 -10.041 1.00 69.31 92 GLN A CA 1
ATOM 742 C C . GLN A 1 92 ? 3.484 7.979 -10.152 1.00 69.31 92 GLN A C 1
ATOM 744 O O . GLN A 1 92 ? 3.218 7.236 -9.210 1.00 69.31 92 GLN A O 1
ATOM 749 N N . PRO A 1 93 ? 2.743 7.964 -11.278 1.00 79.31 93 PRO A N 1
ATOM 750 C CA . PRO A 1 93 ? 1.715 6.953 -11.503 1.00 79.31 93 PRO A CA 1
ATOM 751 C C . PRO A 1 93 ? 2.272 5.533 -11.386 1.00 79.31 93 PRO A C 1
ATOM 753 O O . PRO A 1 93 ? 1.679 4.705 -10.705 1.00 79.31 93 PRO A O 1
ATOM 756 N N . LEU A 1 94 ? 3.443 5.270 -11.975 1.00 79.62 94 LEU A N 1
ATOM 757 C CA . LEU A 1 94 ? 4.032 3.935 -11.989 1.00 79.62 94 LEU A CA 1
ATOM 758 C C . LEU A 1 94 ? 4.360 3.410 -10.583 1.00 79.62 94 LEU A C 1
ATOM 760 O O . LEU A 1 94 ? 4.051 2.260 -10.276 1.00 79.62 94 LEU A O 1
ATOM 764 N N . SER A 1 95 ? 4.945 4.239 -9.714 1.00 78.81 95 SER A N 1
ATOM 765 C CA . SER A 1 95 ? 5.285 3.829 -8.346 1.00 78.81 95 SER A CA 1
ATOM 766 C C . SER A 1 95 ? 4.053 3.584 -7.470 1.00 78.81 95 SER A C 1
ATOM 768 O O . SER A 1 95 ? 4.063 2.666 -6.650 1.00 78.81 95 SER A O 1
ATOM 770 N N . LEU A 1 96 ? 2.978 4.355 -7.667 1.00 84.88 96 LEU A N 1
ATOM 771 C CA . LEU A 1 96 ? 1.711 4.151 -6.961 1.00 84.88 96 LEU A CA 1
ATOM 772 C C . LEU A 1 96 ? 1.008 2.863 -7.403 1.00 84.88 96 LEU A C 1
ATOM 774 O O . LEU A 1 96 ? 0.475 2.152 -6.555 1.00 84.88 96 LEU A O 1
ATOM 778 N N . GLU A 1 97 ? 1.036 2.536 -8.696 1.00 87.81 97 GLU A N 1
ATOM 779 C CA . GLU A 1 97 ? 0.467 1.281 -9.209 1.00 87.81 97 GLU A CA 1
ATOM 780 C C . GLU A 1 97 ? 1.263 0.061 -8.714 1.00 87.81 97 GLU A C 1
ATOM 782 O O . GLU A 1 97 ? 0.666 -0.913 -8.256 1.00 87.81 97 GLU A O 1
ATOM 787 N N . VAL A 1 98 ? 2.606 0.127 -8.685 1.00 87.94 98 VAL A N 1
ATOM 788 C CA . VAL A 1 98 ? 3.414 -0.930 -8.043 1.00 87.94 98 VAL A CA 1
ATOM 789 C C . VAL A 1 98 ? 3.006 -1.091 -6.584 1.00 87.94 98 VAL A C 1
ATOM 791 O O . VAL A 1 98 ? 2.714 -2.204 -6.158 1.00 87.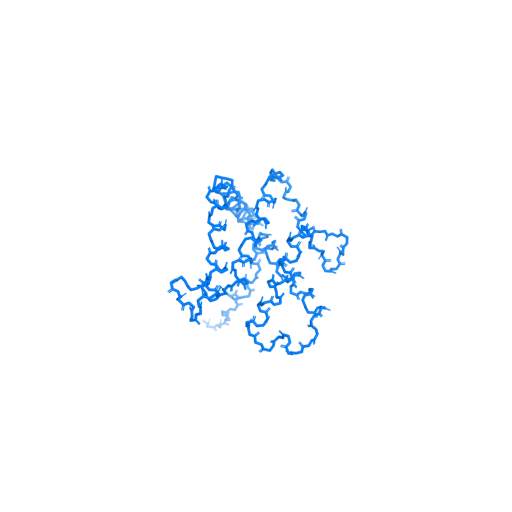94 98 VAL A O 1
ATOM 794 N N . LEU A 1 99 ? 2.924 0.004 -5.824 1.00 88.25 99 LEU A N 1
ATOM 795 C CA . LEU A 1 99 ? 2.522 -0.056 -4.421 1.00 88.25 99 LEU A CA 1
ATOM 796 C C . LEU A 1 99 ? 1.114 -0.652 -4.247 1.00 88.25 99 LEU A C 1
ATOM 798 O O . LEU A 1 99 ? 0.887 -1.405 -3.304 1.00 88.25 99 LEU A O 1
ATOM 802 N N . ALA A 1 100 ? 0.179 -0.379 -5.160 1.00 90.12 100 ALA A N 1
ATOM 803 C CA . ALA A 1 100 ? -1.160 -0.964 -5.131 1.00 90.12 100 ALA A CA 1
ATOM 804 C C . ALA A 1 100 ? -1.143 -2.487 -5.347 1.00 90.12 100 ALA A C 1
ATOM 806 O O . ALA A 1 100 ? -1.866 -3.213 -4.652 1.00 90.12 100 ALA A O 1
ATOM 807 N N . HIS A 1 101 ? -0.300 -2.982 -6.257 1.00 88.00 101 HIS A N 1
ATOM 808 C CA . HIS A 1 101 ? -0.095 -4.417 -6.456 1.00 88.00 101 HIS A CA 1
ATOM 809 C C . HIS A 1 101 ? 0.570 -5.078 -5.239 1.00 88.00 101 HIS A C 1
ATOM 811 O O . HIS A 1 101 ? 0.102 -6.125 -4.792 1.00 88.00 101 HIS A O 1
ATOM 817 N N . GLU A 1 102 ? 1.587 -4.442 -4.650 1.00 90.38 102 GLU A N 1
ATOM 818 C CA . GLU A 1 102 ? 2.264 -4.924 -3.435 1.00 90.38 102 GLU A CA 1
ATOM 819 C C . GLU A 1 102 ? 1.288 -5.037 -2.257 1.00 90.38 102 GLU A C 1
ATOM 821 O O . GLU A 1 102 ? 1.192 -6.077 -1.609 1.00 90.38 102 GLU A O 1
ATOM 826 N N . VAL A 1 103 ? 0.500 -3.987 -2.011 1.00 91.62 103 VAL A N 1
ATOM 827 C CA . VAL A 1 103 ? -0.510 -3.964 -0.944 1.00 91.62 103 VAL A CA 1
ATOM 828 C C . VAL A 1 103 ? -1.591 -5.017 -1.183 1.00 91.62 103 VAL A C 1
ATOM 830 O O . VAL A 1 103 ? -2.063 -5.641 -0.234 1.00 91.62 103 VAL A O 1
ATOM 833 N N . SER A 1 104 ? -1.981 -5.244 -2.439 1.00 92.19 104 SER A N 1
ATOM 834 C CA . SER A 1 104 ? -2.968 -6.272 -2.779 1.00 92.19 104 SER A CA 1
ATOM 835 C C . SER A 1 104 ? -2.442 -7.683 -2.518 1.00 92.19 104 SER A C 1
ATOM 837 O O . SER A 1 104 ? -3.177 -8.488 -1.955 1.00 92.19 104 SER A O 1
ATOM 839 N N . ALA A 1 105 ? -1.180 -7.965 -2.854 1.00 88.81 105 ALA A N 1
ATOM 840 C CA . ALA A 1 105 ? -0.543 -9.244 -2.544 1.00 88.81 105 ALA A CA 1
ATOM 841 C C . ALA A 1 105 ? -0.384 -9.447 -1.025 1.00 88.81 105 ALA A C 1
ATOM 843 O O . ALA A 1 105 ? -0.757 -10.496 -0.506 1.00 88.81 105 ALA A O 1
ATOM 844 N N . MET A 1 106 ? 0.069 -8.421 -0.294 1.00 90.88 106 MET A N 1
ATOM 845 C CA . MET A 1 106 ? 0.189 -8.469 1.170 1.00 90.88 106 MET A CA 1
ATOM 846 C C . MET A 1 106 ? -1.155 -8.679 1.884 1.00 90.88 106 MET A C 1
ATOM 848 O O . MET A 1 106 ? -1.202 -9.333 2.922 1.00 90.88 106 MET A O 1
ATOM 852 N N . LEU A 1 107 ? -2.251 -8.118 1.362 1.00 91.12 107 LEU A N 1
ATOM 853 C CA . LEU A 1 107 ? -3.589 -8.320 1.929 1.00 91.12 107 LEU A CA 1
ATOM 854 C C . LEU A 1 107 ? -4.143 -9.723 1.672 1.00 91.12 107 LEU A C 1
ATOM 856 O O . LEU A 1 107 ? -4.931 -10.197 2.490 1.00 91.12 107 LEU A O 1
ATOM 860 N N . ALA A 1 108 ? -3.758 -10.354 0.560 1.00 89.62 108 ALA A N 1
ATOM 861 C CA . ALA A 1 108 ? -4.183 -11.708 0.223 1.00 89.62 108 ALA A CA 1
ATOM 862 C C . ALA A 1 108 ? -3.517 -12.745 1.144 1.00 89.62 108 ALA A C 1
ATOM 864 O O . ALA A 1 108 ? -4.214 -13.549 1.760 1.00 89.62 108 ALA A O 1
ATOM 865 N N . ASP A 1 109 ? -2.192 -12.669 1.321 1.00 88.06 109 ASP A N 1
ATOM 866 C CA . ASP A 1 109 ? -1.467 -13.445 2.336 1.00 88.06 109 ASP A CA 1
ATOM 867 C C . ASP A 1 109 ? -0.171 -12.725 2.758 1.00 88.06 109 ASP A C 1
ATOM 869 O O . ASP A 1 109 ? 0.852 -12.750 2.070 1.00 88.06 109 ASP A O 1
ATOM 873 N N . ALA A 1 110 ? -0.209 -12.076 3.925 1.00 86.31 110 ALA A N 1
ATOM 874 C CA . ALA A 1 110 ? 0.934 -11.338 4.462 1.00 86.31 110 ALA A CA 1
ATOM 875 C C . ALA A 1 110 ? 2.114 -12.254 4.827 1.00 86.31 110 ALA A C 1
ATOM 877 O O . ALA A 1 110 ? 3.269 -11.834 4.742 1.00 86.31 110 ALA A O 1
ATOM 878 N N . THR A 1 111 ? 1.841 -13.496 5.229 1.00 84.44 111 THR A N 1
ATOM 879 C CA . THR A 1 111 ? 2.879 -14.453 5.625 1.00 84.44 111 THR A CA 1
ATOM 880 C C . THR A 1 111 ? 3.603 -14.973 4.391 1.00 84.44 111 THR A C 1
ATOM 882 O O . THR A 1 111 ? 4.831 -14.936 4.354 1.00 84.44 111 THR A O 1
ATOM 885 N N . ALA A 1 112 ? 2.858 -15.378 3.359 1.00 84.31 112 ALA A N 1
ATOM 886 C CA . ALA A 1 112 ? 3.426 -15.834 2.091 1.00 84.31 112 ALA A CA 1
ATOM 887 C C . ALA A 1 112 ? 4.184 -14.717 1.354 1.00 84.31 112 ALA A C 1
ATOM 889 O O . ALA A 1 112 ? 5.187 -14.984 0.690 1.00 84.31 112 ALA A O 1
ATOM 890 N N . TYR A 1 113 ? 3.742 -13.462 1.501 1.00 84.88 113 TYR A N 1
ATOM 891 C CA . TYR A 1 113 ? 4.440 -12.301 0.951 1.00 84.88 113 TYR A CA 1
ATOM 892 C C . TYR A 1 113 ? 5.797 -12.046 1.630 1.00 84.88 113 TYR A C 1
ATOM 894 O O . TYR A 1 113 ? 6.789 -11.763 0.959 1.00 84.88 113 TYR A O 1
ATOM 902 N N . LEU A 1 114 ? 5.854 -12.131 2.965 1.00 83.56 114 LEU A N 1
ATOM 903 C CA . LEU A 1 114 ? 7.067 -11.833 3.738 1.00 83.56 114 LEU A CA 1
ATOM 904 C C . LEU A 1 114 ? 8.050 -13.006 3.812 1.00 83.56 114 LEU A C 1
ATOM 906 O O . LEU A 1 114 ? 9.250 -12.780 3.968 1.00 83.56 114 LEU A O 1
ATOM 910 N N . VAL A 1 115 ? 7.556 -14.244 3.728 1.00 83.62 115 VAL A N 1
ATOM 911 C CA . VAL A 1 115 ? 8.352 -15.469 3.854 1.00 83.62 115 VAL A CA 1
ATOM 912 C C . VAL A 1 115 ? 8.275 -16.258 2.542 1.00 83.62 115 VAL A C 1
ATOM 914 O O . VAL A 1 115 ? 7.349 -17.049 2.346 1.00 83.62 115 VAL A O 1
ATOM 917 N N . PRO A 1 116 ? 9.251 -16.075 1.631 1.00 68.00 116 PRO A N 1
ATOM 918 C CA . PRO A 1 116 ? 9.293 -16.814 0.375 1.00 68.00 116 PRO A CA 1
ATOM 919 C C . PRO A 1 116 ? 9.310 -18.330 0.617 1.00 68.00 116 PRO A C 1
ATOM 921 O O . PRO A 1 116 ? 10.148 -18.830 1.365 1.00 68.00 116 PRO A O 1
ATOM 924 N N . GLY A 1 117 ? 8.398 -19.059 -0.032 1.00 64.44 117 GLY A N 1
ATOM 925 C CA . GLY A 1 117 ? 8.284 -20.519 0.092 1.00 64.44 117 GLY A CA 1
ATOM 926 C C . GLY A 1 117 ? 7.431 -21.010 1.267 1.00 64.44 117 GLY A C 1
ATOM 927 O O . GLY A 1 117 ? 7.381 -22.211 1.510 1.00 64.44 117 GLY A O 1
ATOM 928 N N . HIS A 1 118 ? 6.757 -20.115 1.995 1.00 67.50 118 HIS A N 1
ATOM 929 C CA . HIS A 1 118 ? 5.779 -20.509 3.005 1.00 67.50 118 HIS A CA 1
ATOM 930 C C . HIS A 1 118 ? 4.487 -21.013 2.343 1.00 67.50 118 HIS A C 1
ATOM 932 O O . HIS A 1 118 ? 3.733 -20.236 1.758 1.00 67.50 118 HIS A O 1
ATOM 938 N N . GLU A 1 119 ? 4.206 -22.309 2.466 1.00 61.28 119 GLU A N 1
ATOM 939 C CA . GLU A 1 119 ? 2.936 -22.894 2.037 1.00 61.28 119 GLU A CA 1
ATOM 940 C C . GLU A 1 119 ? 1.848 -22.580 3.075 1.00 61.28 119 GLU A C 1
ATOM 942 O O . GLU A 1 119 ? 1.872 -23.072 4.204 1.00 61.28 119 GLU A O 1
ATOM 947 N N . SER A 1 120 ? 0.888 -21.724 2.712 1.00 60.91 120 SER A N 1
ATOM 948 C CA . SER A 1 120 ? -0.278 -21.457 3.558 1.00 60.91 120 SER A CA 1
ATOM 949 C C . SER A 1 120 ? -1.142 -22.718 3.635 1.00 60.91 120 SER A C 1
ATOM 951 O O . SER A 1 120 ? -1.469 -23.321 2.608 1.00 60.91 120 SER A O 1
ATOM 953 N N . ALA A 1 121 ? -1.528 -23.133 4.842 1.00 56.59 121 ALA A N 1
ATOM 954 C CA . ALA A 1 121 ? -2.393 -24.290 5.063 1.00 56.59 121 ALA A CA 1
ATOM 955 C C . ALA A 1 121 ? -3.852 -23.957 4.681 1.00 56.59 121 ALA A C 1
ATOM 957 O O . ALA A 1 121 ? -4.707 -23.761 5.541 1.00 56.59 121 ALA A O 1
ATOM 958 N N . GLY A 1 122 ? -4.146 -23.846 3.384 1.00 55.53 122 GLY A N 1
ATOM 959 C CA . GLY A 1 122 ? -5.493 -23.548 2.896 1.00 55.53 122 GLY A CA 1
ATOM 960 C C . GLY A 1 122 ? -5.563 -23.374 1.380 1.00 55.53 122 GLY A C 1
ATOM 961 O O . GLY A 1 122 ? -4.960 -22.467 0.815 1.00 55.53 122 GLY A O 1
ATOM 962 N N . CYS A 1 123 ? -6.341 -24.228 0.713 1.00 53.69 123 CYS A N 1
ATOM 963 C CA . CYS A 1 123 ? -6.412 -24.311 -0.751 1.00 53.69 123 CYS A CA 1
ATOM 964 C C . CYS A 1 123 ? -6.979 -23.045 -1.439 1.00 53.69 123 CYS A C 1
ATOM 966 O O . CYS A 1 123 ? -6.660 -22.800 -2.594 1.00 53.69 123 CYS A O 1
ATOM 968 N N . SER A 1 124 ? -7.786 -22.219 -0.754 1.00 56.69 124 SER A N 1
ATOM 969 C CA . SER A 1 124 ? -8.410 -21.019 -1.348 1.00 56.69 124 SER A CA 1
ATOM 970 C C . SER A 1 124 ? -7.642 -19.711 -1.116 1.00 56.69 124 SER A C 1
ATOM 972 O O . SER A 1 124 ? -7.636 -18.854 -1.994 1.00 56.69 124 SER A O 1
ATOM 974 N N . VAL A 1 125 ? -6.980 -19.549 0.036 1.00 58.75 125 VAL A N 1
ATOM 975 C CA . VAL A 1 125 ? -6.184 -18.344 0.361 1.00 58.75 125 VAL A CA 1
ATOM 976 C C . VAL A 1 125 ? -4.933 -18.268 -0.518 1.00 58.75 125 VAL A C 1
ATOM 978 O O . VAL A 1 125 ? -4.563 -17.191 -0.978 1.00 58.75 125 VAL A O 1
ATOM 981 N N . ASN A 1 126 ? -4.351 -19.425 -0.850 1.00 67.75 126 ASN A N 1
ATOM 982 C CA . ASN A 1 126 ? -3.218 -19.501 -1.769 1.00 67.75 126 ASN A CA 1
ATOM 983 C C . ASN A 1 126 ? -3.565 -19.034 -3.190 1.00 67.75 126 ASN A C 1
ATOM 985 O O . ASN A 1 126 ? -2.717 -18.427 -3.832 1.00 67.75 126 ASN A O 1
ATOM 989 N N . GLN A 1 127 ? -4.795 -19.255 -3.670 1.00 80.69 127 GLN A N 1
ATOM 990 C CA . GLN A 1 127 ? -5.163 -18.915 -5.048 1.00 80.69 127 GLN A CA 1
ATOM 991 C C . GLN A 1 127 ? -5.287 -17.399 -5.272 1.00 80.69 127 GLN A C 1
ATOM 993 O O . GLN A 1 127 ? -4.764 -16.888 -6.260 1.00 80.69 127 GLN A O 1
ATOM 998 N N . ASP A 1 128 ? -5.945 -16.668 -4.361 1.00 84.62 128 ASP A N 1
ATOM 999 C CA . ASP A 1 128 ? -6.052 -15.201 -4.470 1.00 84.62 128 ASP A CA 1
ATOM 1000 C C . ASP A 1 128 ? -4.669 -14.547 -4.335 1.00 84.62 128 ASP A C 1
ATOM 1002 O O . ASP A 1 128 ? -4.304 -13.683 -5.133 1.00 84.62 128 ASP A O 1
ATOM 1006 N N . TYR A 1 129 ? -3.846 -15.018 -3.389 1.00 85.62 129 TYR A N 1
ATOM 1007 C CA . TYR A 1 129 ? -2.465 -14.556 -3.259 1.00 85.62 129 TYR A CA 1
ATOM 1008 C C . TYR A 1 129 ? -1.646 -14.814 -4.527 1.00 85.62 129 TYR A C 1
ATOM 1010 O O . TYR A 1 129 ? -0.971 -13.905 -5.007 1.00 85.62 129 TYR A O 1
ATOM 1018 N N . GLU A 1 130 ? -1.719 -16.016 -5.097 1.00 87.38 130 GLU A N 1
ATOM 1019 C CA . GLU A 1 130 ? -0.977 -16.380 -6.303 1.00 87.38 130 GLU A CA 1
ATOM 1020 C C . GLU A 1 130 ? -1.397 -15.535 -7.514 1.00 87.38 130 GLU A C 1
ATOM 1022 O O . GLU A 1 130 ? -0.536 -15.072 -8.269 1.00 87.38 130 GLU A O 1
ATOM 1027 N N . GLU A 1 131 ? -2.693 -15.240 -7.657 1.00 91.06 131 GLU A N 1
ATOM 1028 C CA . GLU A 1 131 ? -3.202 -14.312 -8.670 1.00 91.06 131 GLU A CA 1
ATOM 1029 C C . GLU A 1 131 ? -2.611 -12.906 -8.476 1.00 91.06 131 GLU A C 1
ATOM 1031 O O . GLU A 1 131 ? -2.062 -12.324 -9.418 1.00 91.06 131 GLU A O 1
ATOM 1036 N N . LYS A 1 132 ? -2.662 -12.353 -7.253 1.00 90.62 132 LYS A N 1
ATOM 1037 C CA . LYS A 1 132 ? -2.118 -11.010 -6.974 1.00 90.62 132 LYS A CA 1
ATOM 1038 C C . LYS A 1 132 ? -0.599 -10.954 -7.126 1.00 90.62 132 LYS A C 1
ATOM 1040 O O . LYS A 1 132 ? -0.084 -9.971 -7.660 1.00 90.62 132 LYS A O 1
ATOM 1045 N N . ALA A 1 133 ? 0.114 -11.994 -6.706 1.00 87.12 133 ALA A N 1
ATOM 1046 C CA . ALA A 1 133 ? 1.562 -12.105 -6.843 1.00 87.12 133 ALA A CA 1
ATOM 1047 C C . ALA A 1 133 ? 1.982 -12.226 -8.316 1.00 87.12 133 ALA A C 1
ATOM 1049 O O . ALA A 1 133 ? 2.976 -11.627 -8.730 1.00 87.12 133 ALA A O 1
ATOM 1050 N N . THR A 1 134 ? 1.206 -12.949 -9.125 1.00 91.31 134 THR A N 1
ATOM 1051 C CA . THR A 1 134 ? 1.423 -13.051 -10.573 1.00 91.31 134 THR A CA 1
ATOM 1052 C C . THR A 1 134 ? 1.174 -11.714 -11.256 1.00 91.31 134 THR A C 1
ATOM 1054 O O . THR A 1 134 ? 2.060 -11.234 -11.958 1.00 91.31 134 THR A O 1
ATOM 1057 N N . ALA A 1 135 ? 0.058 -11.045 -10.960 1.00 91.69 135 ALA A N 1
ATOM 1058 C CA . ALA A 1 135 ? -0.232 -9.716 -11.497 1.00 91.69 135 ALA A CA 1
ATOM 1059 C C . ALA A 1 135 ? 0.864 -8.692 -11.143 1.00 91.69 135 ALA A C 1
ATOM 1061 O O . ALA A 1 135 ? 1.290 -7.915 -11.996 1.00 91.69 135 ALA A O 1
ATOM 1062 N N . LEU A 1 136 ? 1.370 -8.716 -9.903 1.00 89.31 136 LEU A N 1
ATOM 1063 C CA . LEU A 1 136 ? 2.497 -7.883 -9.475 1.00 89.31 136 LEU A CA 1
ATOM 1064 C C . LEU A 1 136 ? 3.763 -8.168 -10.297 1.00 89.31 136 LEU A C 1
ATOM 1066 O O . LEU A 1 136 ? 4.461 -7.237 -10.705 1.0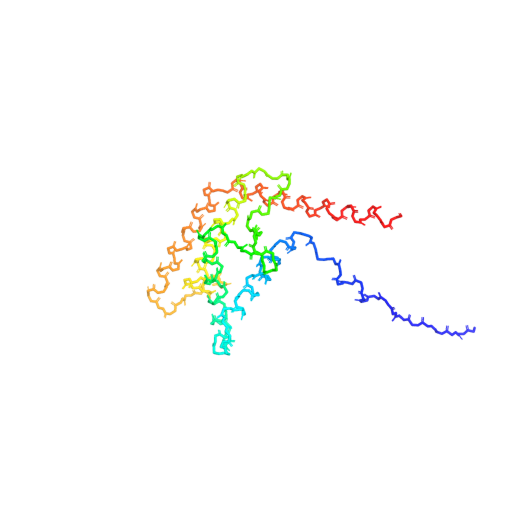0 89.31 136 LEU A O 1
ATOM 1070 N N . ARG A 1 137 ? 4.075 -9.448 -10.526 1.00 89.25 137 ARG A N 1
ATOM 1071 C CA . ARG A 1 137 ? 5.250 -9.879 -11.294 1.00 89.25 137 ARG A CA 1
ATOM 1072 C C . ARG A 1 137 ? 5.161 -9.416 -12.745 1.00 89.25 137 ARG A C 1
ATOM 1074 O O . ARG A 1 137 ? 6.090 -8.774 -13.224 1.00 89.25 137 ARG A O 1
ATOM 1081 N N . GLU A 1 138 ? 4.031 -9.676 -13.398 1.00 92.31 138 GLU A N 1
ATOM 1082 C CA . GLU A 1 138 ? 3.770 -9.271 -14.782 1.00 92.31 138 GLU A CA 1
ATOM 1083 C C . GLU A 1 138 ? 3.824 -7.751 -14.946 1.00 92.31 138 GLU A C 1
ATOM 1085 O O . GLU A 1 138 ? 4.393 -7.248 -15.914 1.00 92.31 138 GLU A O 1
ATOM 1090 N N . TYR A 1 139 ? 3.269 -7.003 -13.988 1.00 88.75 139 TYR A N 1
ATOM 1091 C CA . TYR A 1 139 ? 3.332 -5.546 -14.002 1.00 88.75 139 TYR A CA 1
ATOM 1092 C C . TYR A 1 139 ? 4.779 -5.047 -13.903 1.00 88.75 139 TYR A C 1
ATOM 1094 O O . TYR A 1 139 ? 5.202 -4.197 -14.686 1.00 88.75 139 TYR A O 1
ATOM 1102 N N . LYS A 1 140 ? 5.564 -5.595 -12.967 1.00 86.06 140 LYS A N 1
ATOM 1103 C CA . LYS A 1 140 ? 6.981 -5.238 -12.805 1.00 86.06 140 LYS A CA 1
ATOM 1104 C C . LYS A 1 140 ? 7.816 -5.582 -14.032 1.00 86.06 140 LYS A C 1
ATOM 1106 O O . LYS A 1 140 ? 8.701 -4.809 -14.377 1.00 86.06 140 LYS A O 1
ATOM 1111 N N . GLU A 1 141 ? 7.550 -6.717 -14.670 1.00 91.50 141 GLU A N 1
ATOM 1112 C CA . GLU A 1 141 ? 8.247 -7.140 -15.885 1.00 91.50 141 GLU A CA 1
ATOM 1113 C C . GLU A 1 141 ? 7.907 -6.230 -17.068 1.00 91.50 141 GLU A C 1
ATOM 1115 O O . GLU A 1 141 ? 8.807 -5.745 -17.752 1.00 91.50 141 GLU A O 1
ATOM 1120 N N . ARG A 1 142 ? 6.620 -5.908 -17.250 1.00 90.12 142 ARG A N 1
ATOM 1121 C CA . ARG A 1 142 ? 6.150 -5.001 -18.306 1.00 90.12 142 ARG A CA 1
ATOM 1122 C C . ARG A 1 142 ? 6.751 -3.599 -18.201 1.00 90.12 142 ARG A C 1
ATOM 1124 O O . ARG A 1 142 ? 6.995 -2.979 -19.228 1.00 90.12 142 ARG A O 1
ATOM 1131 N N . HIS A 1 143 ? 6.963 -3.112 -16.981 1.00 86.31 143 HIS A N 1
ATOM 1132 C CA . HIS A 1 143 ? 7.441 -1.753 -16.698 1.00 86.31 143 HIS A CA 1
ATOM 1133 C C . HIS A 1 143 ? 8.875 -1.721 -16.155 1.00 86.31 143 HIS A C 1
ATOM 1135 O O . HIS A 1 143 ? 9.273 -0.814 -15.419 1.00 86.31 143 HIS A O 1
ATOM 1141 N N . TRP A 1 144 ? 9.650 -2.764 -16.445 1.00 86.44 144 TRP A N 1
ATOM 1142 C CA . TRP A 1 144 ? 10.955 -2.979 -15.834 1.00 86.44 144 TRP A CA 1
ATOM 1143 C C . TRP A 1 144 ? 11.949 -1.847 -16.125 1.00 86.44 144 TRP A C 1
ATOM 1145 O O . TRP A 1 144 ? 12.706 -1.450 -15.235 1.00 86.44 144 TRP A O 1
ATOM 1155 N N . GLU A 1 145 ? 11.952 -1.306 -17.344 1.00 84.69 145 GLU A N 1
ATOM 1156 C CA . GLU A 1 145 ? 12.872 -0.235 -17.736 1.00 84.69 145 GLU A CA 1
ATOM 1157 C C . GLU A 1 145 ? 12.572 1.061 -16.980 1.00 84.69 145 GLU A C 1
ATOM 1159 O O . GLU A 1 145 ? 13.479 1.678 -16.417 1.00 84.69 145 GLU A O 1
ATOM 1164 N N . GLU A 1 146 ? 11.297 1.432 -16.876 1.00 83.38 146 GLU A N 1
ATOM 1165 C CA . GLU A 1 146 ? 10.866 2.627 -16.160 1.00 83.38 146 GLU A CA 1
ATOM 1166 C C . GLU A 1 146 ? 11.063 2.494 -14.648 1.00 83.38 146 GLU A C 1
ATOM 1168 O O . GLU A 1 146 ? 11.401 3.478 -13.986 1.00 83.38 146 GLU A O 1
ATOM 1173 N N . LEU A 1 147 ? 10.889 1.288 -14.094 1.00 80.81 147 LEU A N 1
ATOM 1174 C CA . LEU A 1 147 ? 11.171 0.996 -12.685 1.00 80.81 147 LEU A CA 1
ATOM 1175 C C . LEU A 1 147 ? 12.670 1.034 -12.379 1.00 80.81 147 LEU A C 1
ATOM 1177 O O . LEU A 1 147 ? 13.075 1.556 -11.337 1.00 80.81 147 LEU A O 1
ATOM 1181 N N . ARG A 1 148 ? 13.506 0.518 -13.284 1.00 83.50 148 ARG A N 1
ATOM 1182 C CA . ARG A 1 148 ? 14.966 0.599 -13.164 1.00 83.50 148 ARG A CA 1
ATOM 1183 C C . ARG A 1 148 ? 15.431 2.053 -13.196 1.00 83.50 148 ARG A C 1
ATOM 1185 O O . ARG A 1 148 ? 16.262 2.442 -12.379 1.00 83.50 148 ARG A O 1
ATOM 1192 N N . GLU A 1 149 ? 14.872 2.853 -14.095 1.00 81.44 149 GLU A N 1
ATOM 1193 C CA . GLU A 1 149 ? 15.173 4.279 -14.206 1.00 81.44 149 GLU A CA 1
ATOM 1194 C C . GLU A 1 149 ? 14.707 5.061 -12.971 1.00 81.44 149 GLU A C 1
ATOM 1196 O O . GLU A 1 149 ? 15.450 5.874 -12.424 1.00 81.44 149 GLU A O 1
ATOM 1201 N N . LEU A 1 150 ? 13.513 4.751 -12.458 1.00 75.56 150 LEU A N 1
ATOM 1202 C CA . LEU A 1 150 ? 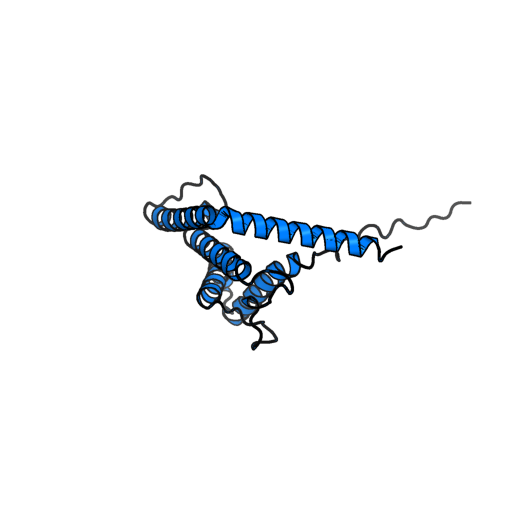13.019 5.264 -11.179 1.00 75.56 150 LEU A CA 1
ATOM 1203 C C . LEU A 1 150 ? 13.991 5.004 -10.033 1.00 75.56 150 LEU A C 1
ATOM 1205 O O . LEU A 1 150 ? 14.285 5.912 -9.257 1.00 75.56 150 LEU A O 1
ATOM 1209 N N . LYS A 1 151 ? 14.493 3.770 -9.944 1.00 79.69 151 LYS A N 1
ATOM 1210 C CA . LYS A 1 151 ? 15.465 3.380 -8.929 1.00 79.69 151 LYS A CA 1
ATOM 1211 C C . LYS A 1 151 ? 16.782 4.140 -9.094 1.00 79.69 151 LYS A C 1
ATOM 1213 O O . LYS A 1 151 ? 17.272 4.692 -8.118 1.00 79.69 151 LYS A O 1
ATOM 1218 N N . ARG A 1 152 ? 17.305 4.255 -10.321 1.00 82.00 152 ARG A N 1
ATOM 1219 C CA . ARG A 1 152 ? 18.520 5.035 -10.618 1.00 82.00 152 ARG A CA 1
ATOM 1220 C C . ARG A 1 152 ? 18.372 6.497 -10.192 1.00 82.00 152 ARG A C 1
ATOM 1222 O O . ARG A 1 152 ? 19.254 7.031 -9.531 1.00 82.00 152 ARG A O 1
ATOM 1229 N N . MET A 1 153 ? 17.254 7.138 -10.540 1.00 73.44 153 MET A N 1
ATOM 1230 C CA . MET A 1 153 ? 16.980 8.525 -10.147 1.00 73.44 153 MET A CA 1
ATOM 1231 C C . MET A 1 153 ? 16.885 8.692 -8.629 1.00 73.44 153 MET A C 1
ATOM 1233 O O . MET A 1 153 ? 17.291 9.725 -8.094 1.00 73.44 153 MET A O 1
ATOM 1237 N N . GLU A 1 154 ? 16.318 7.706 -7.937 1.00 69.69 154 GLU A N 1
ATOM 1238 C CA . GLU A 1 154 ? 16.228 7.708 -6.482 1.00 69.69 154 GLU A CA 1
ATOM 1239 C C . GLU A 1 154 ? 17.609 7.582 -5.831 1.00 69.69 154 GLU A C 1
ATOM 1241 O O . GLU A 1 154 ? 17.958 8.392 -4.969 1.00 69.69 154 GLU A O 1
ATOM 1246 N N . ASP A 1 155 ? 18.422 6.646 -6.317 1.00 73.19 155 ASP A N 1
ATOM 1247 C CA . ASP A 1 155 ? 19.794 6.442 -5.858 1.00 73.19 155 ASP A CA 1
ATOM 1248 C C . ASP A 1 155 ? 20.649 7.700 -6.123 1.00 73.19 155 ASP A C 1
ATOM 1250 O O . ASP A 1 155 ? 21.331 8.193 -5.229 1.00 73.19 155 ASP A O 1
ATOM 1254 N N . GLU A 1 156 ? 20.542 8.326 -7.299 1.00 71.00 156 GLU A N 1
ATOM 1255 C CA . GLU A 1 156 ? 21.255 9.575 -7.620 1.00 71.00 156 GLU A CA 1
ATOM 1256 C C . GLU A 1 156 ? 20.839 10.768 -6.759 1.00 71.00 156 GLU A C 1
ATOM 1258 O O . GLU A 1 156 ? 21.677 11.608 -6.417 1.00 71.00 156 GLU A O 1
ATOM 1263 N N . ARG A 1 157 ? 19.555 10.871 -6.394 1.00 64.69 157 ARG A N 1
ATOM 1264 C CA . ARG A 1 157 ? 19.108 11.885 -5.428 1.00 64.69 157 ARG A CA 1
ATOM 1265 C C . ARG A 1 157 ? 19.717 11.643 -4.054 1.00 64.69 157 ARG A C 1
ATOM 1267 O O . ARG A 1 157 ? 20.094 12.610 -3.399 1.00 64.69 157 ARG A O 1
ATOM 1274 N N . MET A 1 158 ? 19.838 10.384 -3.641 1.00 57.00 158 MET A N 1
ATOM 1275 C CA . MET A 1 158 ? 20.486 10.021 -2.384 1.00 57.00 158 MET A CA 1
ATOM 1276 C C . MET A 1 158 ? 21.949 10.481 -2.363 1.00 57.00 158 MET A C 1
ATOM 1278 O O . MET A 1 158 ? 22.353 11.144 -1.412 1.00 57.00 158 MET A O 1
ATOM 1282 N N . TYR A 1 159 ? 22.718 10.213 -3.424 1.00 58.69 159 TYR A N 1
ATOM 1283 C CA . TYR A 1 159 ? 24.130 10.612 -3.500 1.00 58.69 159 TYR A CA 1
ATOM 1284 C C . TYR A 1 159 ? 24.325 12.136 -3.521 1.00 58.69 159 TYR A C 1
ATOM 1286 O O . TYR A 1 159 ? 25.134 12.657 -2.757 1.00 58.69 159 TYR A O 1
ATOM 1294 N N . LYS A 1 160 ? 23.524 12.877 -4.300 1.00 57.50 160 LYS A N 1
ATOM 1295 C CA . LYS A 1 160 ? 23.604 14.352 -4.350 1.00 57.50 160 LYS A CA 1
ATOM 1296 C C . LYS A 1 160 ? 23.267 15.020 -3.015 1.00 57.50 160 LYS A C 1
ATOM 1298 O O . LYS A 1 160 ? 23.827 16.061 -2.670 1.00 57.50 160 LYS A O 1
ATOM 1303 N N . GLU A 1 161 ? 22.332 14.455 -2.254 1.00 53.06 161 GLU A N 1
ATOM 1304 C CA . GLU A 1 161 ? 22.025 14.957 -0.913 1.00 53.06 161 GLU A CA 1
ATOM 1305 C C . GLU A 1 161 ? 23.172 14.700 0.071 1.00 53.06 161 GLU A C 1
ATOM 1307 O O . GLU A 1 161 ? 23.435 15.558 0.907 1.00 53.06 161 GLU A O 1
ATOM 1312 N N . VAL A 1 162 ? 23.887 13.577 -0.042 1.00 53.25 162 VAL A N 1
ATOM 1313 C CA . VAL A 1 162 ? 25.059 13.288 0.801 1.00 53.25 162 VAL A CA 1
ATOM 1314 C C . VAL A 1 162 ? 26.203 14.263 0.497 1.00 53.25 162 VAL A C 1
ATOM 1316 O O . VAL A 1 162 ? 26.670 14.935 1.414 1.00 53.25 162 VAL A O 1
ATOM 1319 N N . GLU A 1 163 ? 26.566 14.446 -0.776 1.00 49.19 163 GLU A N 1
ATOM 1320 C CA . GLU A 1 163 ? 27.660 15.346 -1.194 1.00 49.19 163 GLU A CA 1
ATOM 1321 C C . GLU A 1 163 ? 27.418 16.810 -0.776 1.00 49.19 163 GLU A C 1
ATOM 1323 O O . GLU A 1 163 ? 28.291 17.474 -0.220 1.00 49.19 163 GLU A O 1
ATOM 1328 N N . THR A 1 164 ? 26.190 17.314 -0.941 1.00 46.53 164 THR A N 1
ATOM 1329 C CA . THR A 1 164 ? 25.841 18.697 -0.550 1.00 46.53 164 THR A CA 1
ATOM 1330 C C . THR A 1 164 ? 25.783 18.927 0.964 1.00 46.53 164 THR A C 1
ATOM 1332 O O . THR A 1 164 ? 25.742 20.077 1.415 1.00 46.53 164 THR A O 1
ATOM 1335 N N . THR A 1 165 ? 25.761 17.856 1.761 1.00 45.94 165 THR A N 1
ATOM 1336 C CA . THR A 1 165 ? 25.833 17.936 3.225 1.00 45.94 165 THR A CA 1
ATOM 1337 C C . THR A 1 165 ? 27.289 17.950 3.703 1.00 45.94 165 THR A C 1
ATOM 1339 O O . THR A 1 165 ? 27.597 18.603 4.699 1.00 45.94 165 THR A O 1
ATOM 1342 N N . GLU A 1 166 ? 28.201 17.319 2.960 1.00 48.00 166 GLU A N 1
ATOM 1343 C CA . GLU A 1 166 ? 29.643 17.359 3.227 1.00 48.00 166 GLU A CA 1
ATOM 1344 C C . GLU A 1 166 ? 30.246 18.739 2.904 1.00 48.00 166 GLU A C 1
ATOM 1346 O O . GLU A 1 166 ? 30.978 19.289 3.725 1.00 48.00 166 GLU A O 1
ATOM 1351 N N . GLU A 1 167 ? 29.850 19.378 1.796 1.00 45.06 167 GLU A N 1
ATOM 1352 C CA . GLU A 1 167 ? 30.363 20.711 1.412 1.00 45.06 167 GLU A CA 1
ATOM 1353 C C . GLU A 1 167 ? 29.906 21.862 2.326 1.00 45.06 167 GLU A C 1
ATOM 1355 O O . GLU A 1 167 ? 30.543 22.911 2.368 1.00 45.06 167 GLU A O 1
ATOM 1360 N N . LYS A 1 168 ? 28.811 21.698 3.077 1.00 42.53 168 LYS A N 1
ATOM 1361 C CA . LYS A 1 168 ? 28.305 22.726 4.011 1.00 42.53 168 LYS A CA 1
ATOM 1362 C C . LYS A 1 168 ? 28.915 22.657 5.411 1.00 42.53 168 LYS A C 1
ATOM 1364 O O . LYS A 1 168 ? 28.522 23.448 6.269 1.00 42.53 168 LYS A O 1
ATOM 1369 N N . THR A 1 169 ? 29.834 21.723 5.643 1.00 44.78 169 THR A N 1
ATOM 1370 C CA . THR A 1 169 ? 30.465 21.495 6.953 1.00 44.78 169 THR A CA 1
ATOM 1371 C C . THR A 1 169 ? 31.976 21.777 6.941 1.00 44.78 169 THR A C 1
ATOM 1373 O O . THR A 1 169 ? 32.674 21.394 7.879 1.00 44.78 169 THR A O 1
ATOM 1376 N N . LEU A 1 170 ? 32.476 22.455 5.900 1.00 39.31 170 LEU A N 1
ATOM 1377 C CA . LEU A 1 170 ? 33.842 22.984 5.802 1.00 39.31 170 LEU A CA 1
ATOM 1378 C C . LEU A 1 170 ? 33.878 24.493 6.065 1.00 39.31 170 LEU A C 1
ATOM 1380 O O . LEU A 1 170 ? 33.002 25.209 5.529 1.00 39.31 170 LEU A O 1
#

pLDDT: mean 72.63, std 19.56, range [31.98, 93.94]